Protein AF-0000000072587806 (afdb_homodimer)

Nearest PDB structures (foldseek):
  5a4n-assembly1_B  TM=9.811E-01  e=1.674E-09  Burkholderia pseudomallei K96243
  5a4o-assembly1_B  TM=9.126E-01  e=6.581E-10  Burkholderia pseudomallei K96243
  4bg7-assembly1_B  TM=7.871E-01  e=2.800E-04  Tequintavirus T5
  4bg7-assembly1_A  TM=6.463E-01  e=6.065E-03  Tequintavirus T5
  8chv-assembly1_B  TM=6.314E-01  e=1.114E-01  Homo sapiens

Radius of gyration: 15.24 Å; Cα contacts (8 Å, |Δi|>4): 300; chains: 2; bounding box: 46×36×34 Å

pLDDT: mean 91.39, std 15.92, range [28.97, 98.88]

Structure (mmCIF, N/CA/C/O backbone):
data_AF-0000000072587806-model_v1
#
loop_
_entity.id
_entity.type
_entity.pdbx_description
1 polymer 'Transcriptional coactivator p15 (PC4) C-terminal domain-containing protein'
#
loop_
_atom_site.group_PDB
_atom_site.id
_atom_site.type_symbol
_atom_site.label_atom_id
_atom_site.label_alt_id
_atom_site.label_comp_id
_atom_site.label_asym_id
_atom_site.label_entity_id
_atom_site.label_seq_id
_atom_site.pdbx_PDB_ins_code
_atom_site.Cartn_x
_atom_site.Cartn_y
_atom_site.Cartn_z
_atom_site.occupancy
_atom_site.B_iso_or_equiv
_atom_site.auth_seq_id
_atom_site.auth_comp_id
_atom_site.auth_asym_id
_atom_site.auth_atom_id
_atom_site.pdbx_PDB_model_num
ATOM 1 N N . MET A 1 1 ? 22.062 8.68 -13.406 1 29.27 1 MET A N 1
ATOM 2 C CA . MET A 1 1 ? 21.656 8.227 -12.078 1 29.27 1 MET A CA 1
ATOM 3 C C . MET A 1 1 ? 20.25 8.68 -11.75 1 29.27 1 MET A C 1
ATOM 5 O O . MET A 1 1 ? 19.922 9.867 -11.867 1 29.27 1 MET A O 1
ATOM 9 N N . SER A 1 2 ? 19.266 8.039 -12.227 1 37.22 2 SER A N 1
ATOM 10 C CA . SER A 1 2 ? 17.922 8.586 -12.422 1 37.22 2 SER A CA 1
ATOM 11 C C . SER A 1 2 ? 17.453 9.344 -11.188 1 37.22 2 SER A C 1
ATOM 13 O O . SER A 1 2 ? 17.781 8.969 -10.055 1 37.22 2 SER A O 1
ATOM 15 N N . ALA A 1 3 ? 17.219 10.516 -11.234 1 37.91 3 ALA A N 1
ATOM 16 C CA . ALA A 1 3 ? 16.75 11.484 -10.258 1 37.91 3 ALA A CA 1
ATOM 17 C C . ALA A 1 3 ? 15.766 10.852 -9.281 1 37.91 3 ALA A C 1
ATOM 19 O O . ALA A 1 3 ? 15.055 11.555 -8.562 1 37.91 3 ALA A O 1
ATOM 20 N N . TYR A 1 4 ? 15.281 9.789 -9.609 1 45.06 4 TYR A N 1
ATOM 21 C CA . TYR A 1 4 ? 14.289 9.227 -8.703 1 45.06 4 TYR A CA 1
ATOM 22 C C . TYR A 1 4 ? 14.719 9.383 -7.25 1 45.06 4 TYR A C 1
ATOM 24 O O . TYR A 1 4 ? 15.914 9.352 -6.945 1 45.06 4 TYR A O 1
ATOM 32 N N . ASP A 1 5 ? 13.742 9.719 -6.426 1 50.19 5 ASP A N 1
ATOM 33 C CA . ASP A 1 5 ? 13.523 10.32 -5.113 1 50.19 5 ASP A CA 1
ATOM 34 C C . ASP A 1 5 ? 14.375 9.625 -4.047 1 50.19 5 ASP A C 1
ATOM 36 O O . ASP A 1 5 ? 14.68 8.438 -4.16 1 50.19 5 ASP A O 1
ATOM 40 N N . SER A 1 6 ? 15.289 10.375 -3.469 1 61.47 6 SER A N 1
ATOM 41 C CA . SER A 1 6 ? 16.125 10.312 -2.277 1 61.47 6 SER A CA 1
ATOM 42 C C . SER A 1 6 ? 15.508 9.414 -1.209 1 61.47 6 SER A C 1
ATOM 44 O O . SER A 1 6 ? 15.891 9.484 -0.039 1 61.47 6 SER A O 1
ATOM 46 N N . GLY A 1 7 ? 14.633 8.555 -1.694 1 80.69 7 GLY A N 1
ATOM 47 C CA . GLY A 1 7 ? 14.102 7.75 -0.608 1 80.69 7 GLY A CA 1
ATOM 48 C C . GLY A 1 7 ? 15.023 6.602 -0.22 1 80.69 7 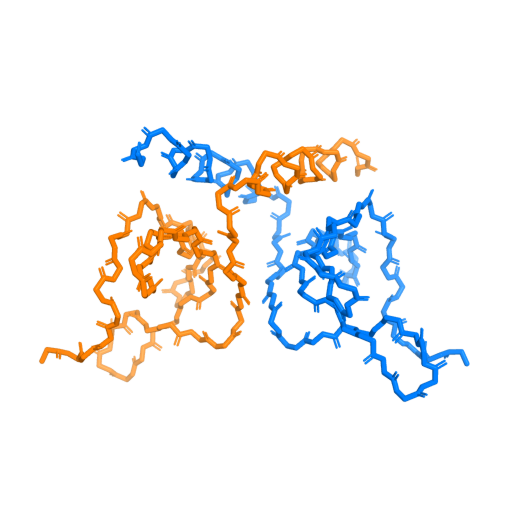GLY A C 1
ATOM 49 O O . GLY A 1 7 ? 15.961 6.277 -0.95 1 80.69 7 GLY A O 1
ATOM 50 N N . LYS A 1 8 ? 15.102 6.289 1.053 1 93.44 8 LYS A N 1
ATOM 51 C CA . LYS A 1 8 ? 15.82 5.133 1.586 1 93.44 8 LYS A CA 1
ATOM 52 C C . LYS A 1 8 ? 14.945 3.881 1.537 1 93.44 8 LYS A C 1
ATOM 54 O O . LYS A 1 8 ? 13.883 3.836 2.148 1 93.44 8 LYS A O 1
ATOM 59 N N . THR A 1 9 ? 15.453 2.854 0.744 1 96.88 9 THR A N 1
ATOM 60 C CA . THR A 1 9 ? 14.719 1.596 0.677 1 96.88 9 THR A CA 1
ATOM 61 C C . THR A 1 9 ? 14.805 0.851 2.006 1 96.88 9 THR A C 1
ATOM 63 O O . THR A 1 9 ? 15.891 0.673 2.557 1 96.88 9 THR A O 1
ATOM 66 N N . ILE A 1 10 ? 13.664 0.445 2.498 1 97.81 10 ILE A N 1
ATOM 67 C CA . ILE A 1 10 ? 13.562 -0.292 3.754 1 97.81 10 ILE A CA 1
ATOM 68 C C . ILE A 1 10 ? 13.414 -1.784 3.465 1 97.81 10 ILE A C 1
ATOM 70 O O . ILE A 1 10 ? 14.016 -2.617 4.152 1 97.81 10 ILE A O 1
ATOM 74 N N . ALA A 1 11 ? 12.625 -2.18 2.496 1 98.19 11 ALA A N 1
ATOM 75 C CA . ALA A 1 11 ? 12.359 -3.572 2.145 1 98.19 11 ALA A CA 1
ATOM 76 C C . ALA A 1 11 ? 11.875 -3.689 0.701 1 98.19 11 ALA A C 1
ATOM 78 O O . ALA A 1 11 ? 11.219 -2.783 0.182 1 98.19 11 ALA A O 1
ATOM 79 N N . ASP A 1 12 ? 12.227 -4.754 0.101 1 98.5 12 ASP A N 1
ATOM 80 C CA . ASP A 1 12 ? 11.656 -5.191 -1.172 1 98.5 12 ASP A CA 1
ATOM 81 C C . ASP A 1 12 ? 11.008 -6.566 -1.038 1 98.5 12 ASP A C 1
ATOM 83 O O . ASP A 1 12 ? 11.648 -7.527 -0.61 1 98.5 12 ASP A O 1
ATOM 87 N N . VAL A 1 13 ? 9.742 -6.621 -1.369 1 98.81 13 VAL A N 1
ATOM 88 C CA . VAL A 1 13 ? 9.008 -7.879 -1.375 1 98.81 13 VAL A CA 1
ATOM 89 C C . VAL A 1 13 ? 8.836 -8.375 -2.811 1 98.81 13 VAL A C 1
ATOM 91 O O . VAL A 1 13 ? 8.18 -7.715 -3.625 1 98.81 13 VAL A O 1
ATOM 94 N N . GLN A 1 14 ? 9.445 -9.547 -3.098 1 98.38 14 GLN A N 1
ATOM 95 C CA . GLN A 1 14 ? 9.445 -10.055 -4.465 1 98.38 14 GLN A CA 1
ATOM 96 C C . GLN A 1 14 ? 8.078 -10.602 -4.852 1 98.38 14 GLN A C 1
ATOM 98 O O . GLN A 1 14 ? 7.578 -11.539 -4.23 1 98.38 14 GLN A O 1
ATOM 103 N N . LYS A 1 15 ? 7.5 -9.969 -5.781 1 98.19 15 LYS A N 1
ATOM 104 C CA . LYS A 1 15 ? 6.215 -10.422 -6.305 1 98.19 15 LYS A CA 1
ATOM 105 C C . LYS A 1 15 ? 6.406 -11.383 -7.473 1 98.19 15 LYS A C 1
ATOM 107 O O . LYS A 1 15 ? 5.672 -12.367 -7.605 1 98.19 15 LYS A O 1
ATOM 112 N N . SER A 1 16 ? 7.266 -11.039 -8.414 1 97.75 16 SER A N 1
ATOM 113 C CA . SER A 1 16 ? 7.664 -11.836 -9.562 1 97.75 16 SER A CA 1
ATOM 114 C C . SER A 1 16 ? 9.102 -11.531 -9.977 1 97.75 16 SER A C 1
ATOM 116 O O . SER A 1 16 ? 9.828 -10.852 -9.25 1 97.75 16 SER A O 1
ATOM 118 N N . ALA A 1 17 ? 9.469 -12.117 -11.172 1 97.19 17 ALA A N 1
ATOM 119 C CA . ALA A 1 17 ? 10.812 -11.836 -11.688 1 97.19 17 ALA A CA 1
ATOM 120 C C . ALA A 1 17 ? 10.961 -10.367 -12.062 1 97.19 17 ALA A C 1
ATOM 122 O O . ALA A 1 17 ? 12.055 -9.812 -11.992 1 97.19 17 ALA A O 1
ATOM 123 N N . THR A 1 18 ? 9.875 -9.703 -12.383 1 97.94 18 THR A N 1
ATOM 124 C CA . THR A 1 18 ? 9.984 -8.375 -12.969 1 97.94 18 THR A CA 1
ATOM 125 C C . THR A 1 18 ? 9.305 -7.328 -12.086 1 97.94 18 THR A C 1
ATOM 127 O O . THR A 1 18 ? 9.273 -6.145 -12.422 1 97.94 18 THR A O 1
ATOM 130 N N . GLN A 1 19 ? 8.719 -7.844 -10.883 1 98.5 19 GLN A N 1
ATOM 131 C CA . GLN A 1 19 ? 7.98 -6.918 -10.031 1 98.5 19 GLN A CA 1
ATOM 132 C C . GLN A 1 19 ? 8.352 -7.113 -8.562 1 98.5 19 GLN A C 1
ATOM 134 O O . GLN A 1 19 ? 8.547 -8.242 -8.109 1 98.5 19 GLN A O 1
ATOM 139 N N . ARG A 1 20 ? 8.469 -6 -7.82 1 98.75 20 ARG A N 1
ATOM 140 C CA . ARG A 1 20 ? 8.617 -6.008 -6.371 1 98.75 20 ARG A CA 1
ATOM 141 C C . ARG A 1 20 ? 7.723 -4.953 -5.723 1 98.75 20 ARG A C 1
ATOM 143 O O . ARG A 1 20 ? 7.422 -3.928 -6.336 1 98.75 20 ARG A O 1
ATOM 150 N N . ILE A 1 21 ? 7.227 -5.316 -4.559 1 98.88 21 ILE A N 1
ATOM 151 C CA . ILE A 1 21 ? 6.672 -4.285 -3.689 1 98.88 21 ILE A CA 1
ATOM 152 C C . ILE A 1 21 ? 7.789 -3.66 -2.855 1 98.88 21 ILE A C 1
ATOM 154 O O . ILE A 1 21 ? 8.43 -4.344 -2.053 1 98.88 21 ILE A O 1
ATOM 158 N N . ARG A 1 22 ? 8.062 -2.322 -3.105 1 98.69 22 ARG A N 1
ATOM 159 C CA . ARG A 1 22 ? 9.125 -1.634 -2.387 1 98.69 22 ARG A CA 1
ATOM 160 C C . ARG A 1 22 ? 8.562 -0.743 -1.285 1 98.69 22 ARG A C 1
ATOM 162 O O . ARG A 1 22 ? 7.598 -0.005 -1.51 1 98.69 22 ARG A O 1
ATOM 169 N N . ILE A 1 23 ? 9.086 -0.911 -0.152 1 98.62 23 ILE A N 1
ATOM 170 C CA . ILE A 1 23 ? 8.797 -0.043 0.984 1 98.62 23 ILE A CA 1
ATOM 171 C C . ILE A 1 23 ? 9.992 0.86 1.262 1 98.62 23 ILE A C 1
ATOM 173 O O . ILE A 1 23 ? 11.117 0.379 1.414 1 98.62 23 ILE A O 1
ATOM 177 N N . SER A 1 24 ? 9.766 2.154 1.245 1 97.62 24 SER A N 1
ATOM 178 C CA . SER A 1 24 ? 10.859 3.105 1.393 1 97.62 24 SER A CA 1
ATOM 179 C C . SER A 1 24 ? 10.453 4.285 2.268 1 97.62 24 SER A C 1
ATOM 181 O O . SER A 1 24 ? 9.266 4.547 2.453 1 97.62 24 SER A O 1
ATOM 183 N N . HIS A 1 25 ? 11.453 4.914 2.875 1 97.06 25 HIS A N 1
ATOM 184 C CA . HIS A 1 25 ? 11.266 6.254 3.422 1 97.06 25 HIS A CA 1
ATOM 185 C C . HIS A 1 25 ? 11.438 7.32 2.346 1 97.06 25 HIS A C 1
ATOM 187 O O . HIS A 1 25 ? 12.359 7.242 1.531 1 97.06 25 HIS A O 1
ATOM 193 N N . ARG A 1 26 ? 10.539 8.172 2.285 1 94.25 26 ARG A N 1
ATOM 194 C CA . ARG A 1 26 ? 10.617 9.344 1.426 1 94.25 26 ARG A CA 1
ATOM 195 C C . ARG A 1 26 ? 10.477 10.633 2.238 1 94.25 26 ARG A C 1
ATOM 197 O O . ARG A 1 26 ? 9.789 10.648 3.264 1 94.25 26 ARG A O 1
AT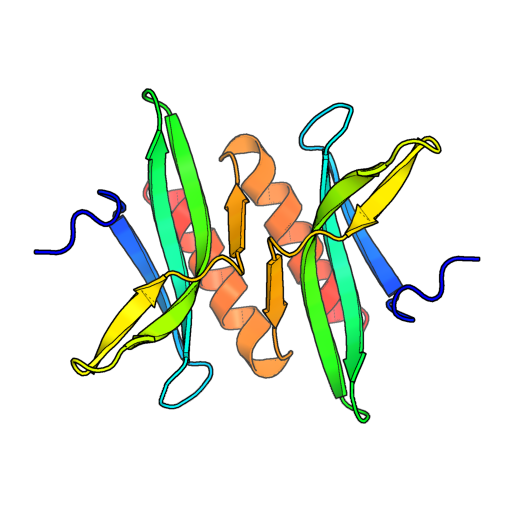OM 204 N N . TRP A 1 27 ? 11.211 11.57 1.756 1 92.25 27 TRP A N 1
ATOM 205 C CA . TRP A 1 27 ? 11.172 12.859 2.443 1 92.25 27 TRP A CA 1
ATOM 206 C C . TRP A 1 27 ? 10.594 13.938 1.536 1 92.25 27 TRP A C 1
ATOM 208 O O . TRP A 1 27 ? 10.938 14.016 0.354 1 92.25 27 TRP A O 1
ATOM 218 N N . TYR A 1 28 ? 9.695 14.57 2.078 1 92.5 28 TYR A N 1
ATOM 219 C CA . TYR A 1 28 ? 9.062 15.672 1.366 1 92.5 28 TYR A CA 1
ATOM 220 C C . TYR A 1 28 ? 8.828 16.859 2.295 1 92.5 28 TYR A C 1
ATOM 222 O O . TYR A 1 28 ? 8.086 16.75 3.277 1 92.5 28 TYR A O 1
ATOM 230 N N . ARG A 1 29 ? 9.5 17.938 1.868 1 92.5 29 ARG A N 1
ATOM 231 C CA . ARG A 1 29 ? 9.336 19.188 2.613 1 92.5 29 ARG A CA 1
ATOM 232 C C . ARG A 1 29 ? 9.594 18.969 4.102 1 92.5 29 ARG A C 1
ATOM 234 O O . ARG A 1 29 ? 8.789 19.375 4.941 1 92.5 29 ARG A O 1
ATOM 241 N N . GLY A 1 30 ? 10.578 18.266 4.445 1 88.44 30 GLY A N 1
ATOM 242 C CA . GLY A 1 30 ? 11.039 18.078 5.812 1 88.44 30 GLY A CA 1
ATOM 243 C C . GLY A 1 30 ? 10.281 17.016 6.566 1 88.44 30 GLY A C 1
ATOM 244 O O . GLY A 1 30 ? 10.547 16.766 7.746 1 88.44 30 GLY A O 1
ATOM 245 N N . ARG A 1 31 ? 9.359 16.453 5.91 1 92.38 31 ARG A N 1
ATOM 246 C CA . ARG A 1 31 ? 8.586 15.398 6.562 1 92.38 31 ARG A CA 1
ATOM 247 C C . ARG A 1 31 ? 8.898 14.031 5.957 1 92.38 31 ARG A C 1
ATOM 249 O O . ARG A 1 31 ? 9.047 13.914 4.742 1 92.38 31 ARG A O 1
ATOM 256 N N . ARG A 1 32 ? 8.969 13.117 6.887 1 94 32 ARG A N 1
ATOM 257 C CA . ARG A 1 32 ? 9.227 11.75 6.445 1 94 32 ARG A CA 1
ATOM 258 C C . ARG A 1 32 ? 7.922 11.016 6.16 1 94 32 ARG A C 1
ATOM 260 O O . ARG A 1 32 ? 6.973 11.086 6.945 1 94 32 ARG A O 1
ATOM 267 N N . TYR A 1 33 ? 7.914 10.352 5.055 1 96.38 33 TYR A N 1
ATOM 268 C CA . TYR A 1 33 ? 6.797 9.484 4.68 1 96.38 33 TYR A CA 1
ATOM 269 C C . TYR A 1 33 ? 7.258 8.047 4.488 1 96.38 33 TYR A C 1
ATOM 271 O O . TYR A 1 33 ? 8.445 7.797 4.273 1 96.38 33 TYR A O 1
ATOM 279 N N . VAL A 1 34 ? 6.328 7.16 4.707 1 97.81 34 VAL A N 1
ATOM 280 C CA . VAL A 1 34 ? 6.555 5.773 4.309 1 97.81 34 VAL A CA 1
ATOM 281 C C . VAL A 1 34 ? 5.832 5.488 2.996 1 97.81 34 VAL A C 1
ATOM 283 O O . VAL A 1 34 ? 4.617 5.68 2.895 1 97.81 34 VAL A O 1
ATOM 286 N N . ASP A 1 35 ? 6.613 5.121 2.037 1 98 35 ASP A N 1
ATOM 287 C CA . ASP A 1 35 ? 6.086 4.828 0.71 1 98 35 ASP A CA 1
ATOM 288 C C . ASP A 1 35 ? 6.051 3.322 0.455 1 98 35 ASP A C 1
ATOM 290 O O . ASP A 1 35 ? 7.016 2.615 0.749 1 98 35 ASP A O 1
ATOM 294 N N . VAL A 1 36 ? 4.91 2.736 0.035 1 98.75 36 VAL A N 1
ATOM 295 C CA . VAL A 1 36 ? 4.766 1.357 -0.418 1 98.75 36 VAL A CA 1
ATOM 296 C C . VAL A 1 36 ? 4.258 1.336 -1.858 1 98.75 36 VAL A C 1
ATOM 298 O O . VAL A 1 36 ? 3.17 1.839 -2.146 1 98.75 36 VAL A O 1
ATOM 301 N N . ARG A 1 37 ? 5.133 0.812 -2.793 1 98.75 37 ARG A N 1
ATOM 302 C CA . ARG A 1 37 ? 4.867 1 -4.215 1 98.75 37 ARG A CA 1
ATOM 303 C C . ARG A 1 37 ? 5.426 -0.16 -5.035 1 98.75 37 ARG A C 1
ATOM 305 O O . ARG A 1 37 ? 6.457 -0.733 -4.684 1 98.75 37 ARG A O 1
ATOM 312 N N . LEU A 1 38 ? 4.668 -0.473 -6.062 1 98.56 38 LEU A N 1
ATOM 313 C CA . LEU A 1 38 ? 5.16 -1.442 -7.035 1 98.56 38 LEU A CA 1
ATOM 314 C C . LEU A 1 38 ? 6.324 -0.865 -7.832 1 98.56 38 LEU A C 1
ATOM 316 O O . LEU A 1 38 ? 6.227 0.239 -8.375 1 98.56 38 LEU A O 1
ATOM 320 N N . VAL A 1 39 ? 7.43 -1.553 -7.895 1 98.25 39 VAL A N 1
ATOM 321 C CA . VAL A 1 39 ? 8.523 -1.253 -8.812 1 98.25 39 VAL A CA 1
ATOM 322 C C . VAL A 1 39 ? 8.641 -2.363 -9.859 1 98.25 39 VAL A C 1
ATOM 324 O O . VAL A 1 39 ? 8.367 -3.529 -9.562 1 98.25 39 VAL A O 1
ATOM 327 N N . VAL A 1 40 ? 9.008 -1.958 -11.062 1 98.31 40 VAL A N 1
ATOM 328 C CA . VAL A 1 40 ? 9.07 -2.912 -12.164 1 98.31 40 VAL A CA 1
ATOM 329 C C . VAL A 1 40 ? 10.398 -2.75 -12.914 1 98.31 40 VAL A C 1
ATOM 331 O O . VAL A 1 40 ? 10.984 -1.669 -12.914 1 98.31 40 VAL A O 1
ATOM 334 N N . VAL A 1 41 ? 10.758 -3.818 -13.531 1 97.56 41 VAL A N 1
ATOM 335 C CA . VAL A 1 41 ? 12.008 -3.791 -14.281 1 97.56 41 VAL A CA 1
ATOM 336 C C . VAL A 1 41 ? 11.828 -2.971 -15.562 1 97.56 41 VAL A C 1
ATOM 338 O O . VAL A 1 41 ? 10.852 -3.156 -16.281 1 97.56 41 VAL A O 1
ATOM 341 N N . ASP A 1 42 ? 12.797 -2.057 -15.789 1 96.75 42 ASP A N 1
ATOM 342 C CA . ASP A 1 42 ? 12.734 -1.279 -17.031 1 96.75 42 ASP A CA 1
ATOM 343 C C . ASP A 1 42 ? 13.617 -1.9 -18.109 1 96.75 42 ASP A C 1
ATOM 345 O O . ASP A 1 42 ? 14.047 -3.047 -17.984 1 96.75 42 ASP A O 1
ATOM 349 N N . ARG A 1 43 ? 13.781 -1.3 -19.266 1 96.81 43 ARG A N 1
ATOM 350 C CA . ARG A 1 43 ? 14.508 -1.817 -20.422 1 96.81 43 ARG A CA 1
ATOM 351 C C . ARG A 1 43 ? 15.977 -2.043 -20.078 1 96.81 43 ARG A C 1
ATOM 353 O O . ARG A 1 43 ? 16.641 -2.871 -20.703 1 96.81 43 ARG A O 1
ATOM 360 N N . ASP A 1 44 ? 16.5 -1.285 -19.141 1 96.94 44 ASP A N 1
ATOM 361 C CA . ASP A 1 44 ? 17.906 -1.377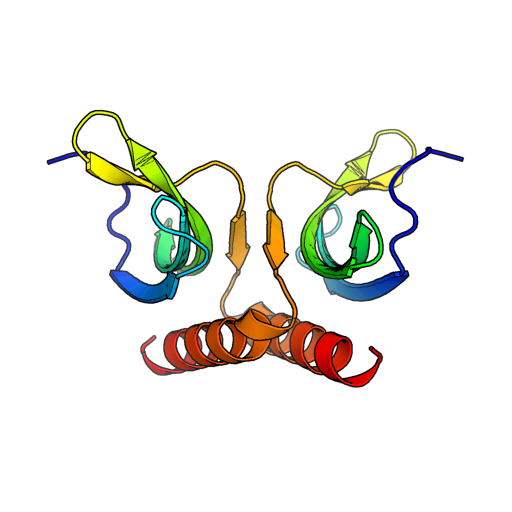 -18.75 1 96.94 44 ASP A CA 1
ATOM 362 C C . ASP A 1 44 ? 18.094 -2.434 -17.656 1 96.94 44 ASP A C 1
ATOM 364 O O . ASP A 1 44 ? 19.219 -2.664 -17.219 1 96.94 44 ASP A O 1
ATOM 368 N N . GLY A 1 45 ? 17 -3.033 -17.25 1 95.19 45 GLY A N 1
ATOM 369 C CA . GLY A 1 45 ? 17.094 -4.082 -16.25 1 95.19 45 GLY A CA 1
ATOM 370 C C . GLY A 1 45 ? 17.016 -3.555 -14.82 1 95.19 45 GLY A C 1
ATOM 371 O O . GLY A 1 45 ? 17.234 -4.301 -13.867 1 95.19 45 GLY A O 1
ATOM 372 N N . ASP A 1 46 ? 16.703 -2.242 -14.688 1 95.81 46 ASP A N 1
ATOM 373 C CA . ASP A 1 46 ? 16.609 -1.628 -13.367 1 95.81 46 ASP A CA 1
ATOM 374 C C . ASP A 1 46 ? 15.164 -1.589 -12.875 1 95.81 46 ASP A C 1
ATOM 376 O O . ASP A 1 46 ? 14.234 -1.402 -13.672 1 95.81 46 ASP A O 1
ATOM 380 N N . PHE A 1 47 ? 15.016 -1.87 -11.539 1 96.5 47 PHE A N 1
ATOM 381 C CA . PHE A 1 47 ? 13.688 -1.707 -10.969 1 96.5 47 PHE A CA 1
ATOM 382 C C . PHE A 1 47 ? 13.344 -0.231 -10.805 1 96.5 47 PHE A C 1
ATOM 384 O O . PHE A 1 47 ? 14.086 0.513 -10.156 1 96.5 47 PHE A O 1
ATOM 391 N N . VAL A 1 48 ? 12.242 0.158 -11.43 1 96.88 48 VAL A N 1
ATOM 392 C CA . VAL A 1 48 ? 11.828 1.557 -11.398 1 96.88 48 VAL A CA 1
ATOM 393 C C . VAL A 1 48 ? 10.422 1.665 -10.812 1 96.88 48 VAL A C 1
ATOM 395 O O . VAL A 1 48 ? 9.578 0.791 -11.039 1 96.88 48 VAL A O 1
ATOM 398 N N . PRO A 1 49 ? 10.219 2.748 -10.047 1 97 49 PRO A N 1
ATOM 399 C CA . PRO A 1 49 ? 8.906 2.893 -9.414 1 97 49 PRO A CA 1
ATOM 400 C C . PRO A 1 49 ? 7.789 3.15 -10.43 1 97 49 PRO A C 1
ATOM 402 O O . PRO A 1 49 ? 8.008 3.828 -11.438 1 97 49 PRO A O 1
ATOM 405 N N . THR A 1 50 ? 6.535 2.66 -10.133 1 97.5 50 THR A N 1
ATOM 406 C CA . THR A 1 50 ? 5.32 2.955 -10.883 1 97.5 50 THR A CA 1
ATOM 407 C C . THR A 1 50 ? 4.43 3.926 -10.109 1 97.5 50 THR A C 1
ATOM 409 O O . THR A 1 50 ? 4.789 4.371 -9.023 1 97.5 50 THR A O 1
ATOM 412 N N . ARG A 1 51 ? 3.316 4.188 -10.758 1 96.06 51 ARG A N 1
ATOM 413 C CA . ARG A 1 51 ? 2.314 4.988 -10.062 1 96.06 51 ARG A CA 1
ATOM 414 C C . ARG A 1 51 ? 1.509 4.133 -9.086 1 96.06 51 ARG A C 1
ATOM 416 O O . ARG A 1 51 ? 0.727 4.66 -8.297 1 96.06 51 ARG A O 1
ATOM 423 N N . GLN A 1 52 ? 1.681 2.863 -9.094 1 98.12 52 GLN A N 1
ATOM 424 C CA . GLN A 1 52 ? 0.925 1.943 -8.25 1 98.12 52 GLN A CA 1
ATOM 425 C C . GLN A 1 52 ? 1.517 1.875 -6.848 1 98.12 52 GLN A C 1
ATOM 427 O O . GLN A 1 52 ? 2.365 1.026 -6.566 1 98.12 52 GLN A O 1
ATOM 432 N N . GLY A 1 53 ? 1.072 2.695 -6.035 1 98.56 53 GLY A N 1
ATOM 433 C CA . GLY A 1 53 ? 1.521 2.795 -4.656 1 98.56 53 GLY A CA 1
ATOM 434 C C . GLY A 1 53 ? 0.882 3.947 -3.904 1 98.56 53 GLY A C 1
ATOM 435 O O . GLY A 1 53 ? 0.043 4.664 -4.453 1 98.56 53 GLY A O 1
ATOM 436 N N . ILE A 1 54 ? 1.252 4.043 -2.602 1 98.38 54 ILE A N 1
ATOM 437 C CA . ILE A 1 54 ? 0.747 5.137 -1.775 1 98.38 54 ILE A CA 1
ATOM 438 C C . ILE A 1 54 ? 1.824 5.578 -0.787 1 98.38 54 ILE A C 1
ATOM 440 O O . ILE A 1 54 ? 2.648 4.766 -0.356 1 98.38 54 ILE A O 1
ATOM 444 N N . SER A 1 55 ? 1.815 6.84 -0.577 1 97.56 55 SER A N 1
ATOM 445 C CA . SER A 1 55 ? 2.635 7.414 0.484 1 97.56 55 SER A CA 1
ATOM 446 C C . SER A 1 55 ? 1.833 7.59 1.77 1 97.56 55 SER A C 1
ATOM 448 O O . SER A 1 55 ? 0.704 8.078 1.74 1 97.56 55 SER A O 1
ATOM 450 N N . ILE A 1 56 ? 2.459 7.242 2.852 1 98.31 56 ILE A N 1
ATOM 451 C CA . ILE A 1 56 ? 1.76 7.211 4.133 1 98.31 56 ILE A CA 1
ATOM 452 C C . ILE A 1 56 ? 2.475 8.117 5.133 1 98.31 56 ILE A C 1
ATOM 454 O O . ILE A 1 56 ? 3.676 7.965 5.367 1 98.31 56 ILE A O 1
ATOM 458 N N . ARG A 1 57 ? 1.749 9.039 5.691 1 96.88 57 ARG A N 1
ATOM 459 C CA . ARG A 1 57 ? 2.299 9.789 6.82 1 96.88 57 ARG A CA 1
ATOM 460 C C . ARG A 1 57 ? 2.562 8.867 8.008 1 96.88 57 ARG A C 1
ATOM 462 O O . ARG A 1 57 ? 1.771 7.965 8.289 1 96.88 57 ARG A O 1
ATOM 469 N N . PRO A 1 58 ? 3.631 9.164 8.758 1 95.56 58 PRO A N 1
ATOM 470 C CA . PRO A 1 58 ? 4 8.281 9.867 1 95.56 58 PRO A CA 1
ATOM 471 C C . PRO A 1 58 ? 2.865 8.094 10.875 1 95.56 58 PRO A C 1
ATOM 473 O O . PRO A 1 58 ? 2.699 7.004 11.43 1 95.56 58 PRO A O 1
ATOM 476 N N . GLU A 1 59 ? 2.104 9.133 11.086 1 96.56 59 GLU A N 1
ATOM 477 C CA . GLU A 1 59 ? 1.062 9.07 12.109 1 96.56 59 GLU A CA 1
ATOM 478 C C . GLU A 1 59 ? -0.06 8.125 11.695 1 96.56 59 GLU A C 1
ATOM 480 O O . GLU A 1 59 ? -0.871 7.711 12.523 1 96.56 59 GLU A O 1
ATOM 485 N N . LEU A 1 60 ? -0.131 7.766 10.398 1 98.38 60 LEU A N 1
ATOM 486 C CA . LEU A 1 60 ? -1.197 6.902 9.898 1 98.38 60 LEU A CA 1
ATOM 487 C C . LEU A 1 60 ? -0.709 5.469 9.75 1 98.38 60 LEU A C 1
ATOM 489 O O . LEU A 1 60 ? -1.51 4.555 9.539 1 98.38 60 LEU A O 1
ATOM 493 N N . LEU A 1 61 ? 0.574 5.211 9.867 1 98.25 61 LEU A N 1
ATOM 494 C CA . LEU A 1 61 ? 1.174 3.926 9.523 1 98.25 61 LEU A CA 1
ATOM 495 C C . LEU A 1 61 ? 0.614 2.811 10.398 1 98.25 61 LEU A C 1
ATOM 497 O O . LEU A 1 61 ? 0.331 1.714 9.914 1 98.25 61 LEU A O 1
ATOM 501 N N . ALA A 1 62 ? 0.462 3.137 11.672 1 98.12 62 ALA A N 1
ATOM 502 C CA . ALA A 1 62 ? -0.048 2.125 12.594 1 98.12 62 ALA A CA 1
ATOM 503 C C . ALA A 1 62 ? -1.444 1.664 12.188 1 98.12 62 ALA A C 1
ATOM 505 O O . ALA A 1 62 ? -1.753 0.471 12.242 1 98.12 62 ALA A O 1
ATOM 506 N N . GLN A 1 63 ? -2.295 2.596 11.797 1 98.75 63 GLN A N 1
ATOM 507 C CA . GLN A 1 63 ? -3.654 2.26 11.383 1 98.75 63 GLN A CA 1
ATOM 508 C C . GLN A 1 63 ? -3.652 1.438 10.094 1 98.75 63 GLN A C 1
ATOM 510 O O . GLN A 1 63 ? -4.465 0.525 9.938 1 98.75 63 GLN A O 1
ATOM 515 N N . VAL A 1 64 ? -2.787 1.76 9.195 1 98.81 64 VAL A N 1
ATOM 516 C CA . VAL A 1 64 ? -2.674 0.998 7.961 1 98.81 64 VAL A CA 1
ATOM 517 C C . VAL A 1 64 ? -2.25 -0.436 8.273 1 98.81 64 VAL A C 1
ATOM 519 O O . VAL A 1 64 ? -2.855 -1.391 7.777 1 98.81 64 VAL A O 1
ATOM 522 N N . ILE A 1 65 ? -1.234 -0.582 9.102 1 98.62 65 ILE A N 1
ATOM 523 C CA . ILE A 1 65 ? -0.735 -1.902 9.469 1 98.62 65 ILE A CA 1
ATOM 524 C C . ILE A 1 65 ? -1.849 -2.709 10.133 1 98.62 65 ILE A C 1
ATOM 526 O O . ILE A 1 65 ? -2.039 -3.889 9.828 1 98.62 65 ILE A O 1
ATOM 530 N N . GLN A 1 66 ? -2.57 -2.055 11.039 1 98.5 66 GLN A N 1
ATOM 531 C CA . GLN A 1 66 ? -3.691 -2.73 11.68 1 98.5 66 GLN A CA 1
ATOM 532 C C . GLN A 1 66 ? -4.719 -3.193 10.656 1 98.5 66 GLN A C 1
ATOM 534 O O . GLN A 1 66 ? -5.266 -4.293 10.766 1 98.5 66 GLN A O 1
ATOM 539 N N . GLY A 1 67 ? -5.078 -2.305 9.695 1 98.44 67 GLY A N 1
ATOM 540 C CA . GLY A 1 67 ? -6 -2.68 8.633 1 98.44 67 GLY A CA 1
ATOM 541 C C . GLY A 1 67 ? -5.527 -3.875 7.828 1 98.44 67 GLY A C 1
ATOM 542 O O . GLY A 1 67 ? -6.316 -4.758 7.496 1 98.44 67 GLY A O 1
ATOM 543 N N . LEU A 1 68 ? -4.254 -3.951 7.527 1 98.56 68 LEU A N 1
ATOM 544 C CA . LEU A 1 68 ? -3.689 -5.066 6.777 1 98.56 68 LEU A CA 1
ATOM 545 C C . LEU A 1 68 ? -3.734 -6.352 7.598 1 98.56 68 LEU A C 1
ATOM 547 O O . LEU A 1 68 ? -3.998 -7.43 7.059 1 98.56 68 LEU A O 1
ATOM 551 N N . LEU A 1 69 ? -3.471 -6.227 8.875 1 98 69 LEU A N 1
ATOM 552 C CA . LEU A 1 69 ? -3.547 -7.383 9.766 1 98 69 LEU A CA 1
ATOM 553 C C . LEU A 1 69 ? -4.969 -7.926 9.828 1 98 69 LEU A C 1
ATOM 555 O O . LEU A 1 69 ? -5.176 -9.141 9.781 1 98 69 LEU A O 1
ATOM 559 N N . LEU A 1 70 ? -5.918 -7.02 9.914 1 97.44 70 LEU A N 1
ATOM 560 C CA . LEU A 1 70 ? -7.32 -7.426 9.922 1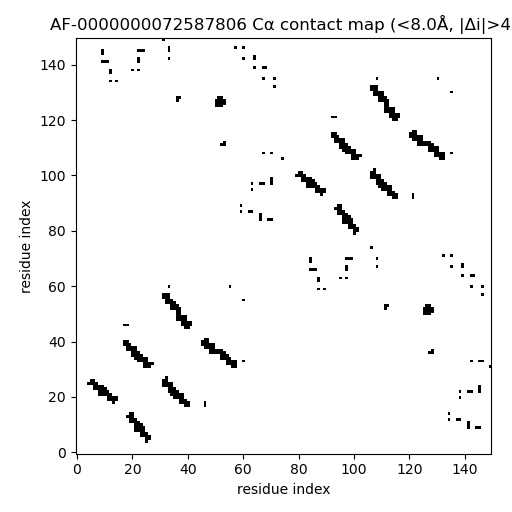 97.44 70 LEU A CA 1
ATOM 561 C C . LEU A 1 70 ? -7.676 -8.156 8.625 1 97.44 70 LEU A C 1
ATOM 563 O O . LEU A 1 70 ? -8.414 -9.141 8.648 1 97.44 70 LEU A O 1
ATOM 567 N N . ALA A 1 71 ? -7.18 -7.664 7.547 1 96.94 71 ALA A N 1
ATOM 568 C CA . ALA A 1 71 ? -7.461 -8.266 6.246 1 96.94 71 ALA A CA 1
ATOM 569 C C . ALA A 1 71 ? -6.891 -9.672 6.152 1 96.94 71 ALA A C 1
ATOM 571 O O . ALA A 1 71 ? -7.391 -10.508 5.391 1 96.94 71 ALA A O 1
ATOM 572 N N . SER A 1 72 ? -5.797 -9.953 6.844 1 93.94 72 SER 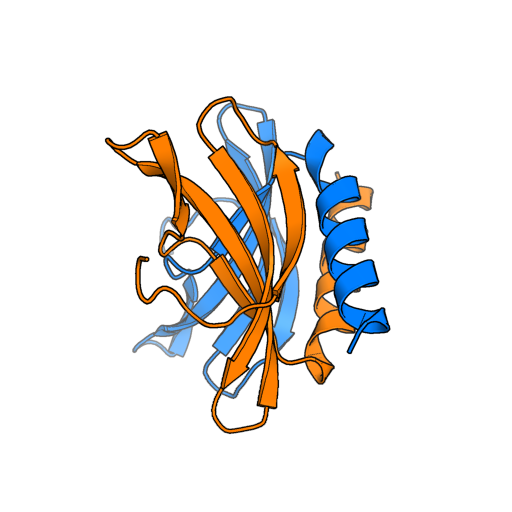A N 1
ATOM 573 C CA . SER A 1 72 ? -5.164 -11.266 6.824 1 93.94 72 SER A CA 1
ATOM 574 C C . SER A 1 72 ? -6.016 -12.297 7.551 1 93.94 72 SER A C 1
ATOM 576 O O . SER A 1 72 ? -5.898 -13.5 7.297 1 93.94 72 SER A O 1
ATOM 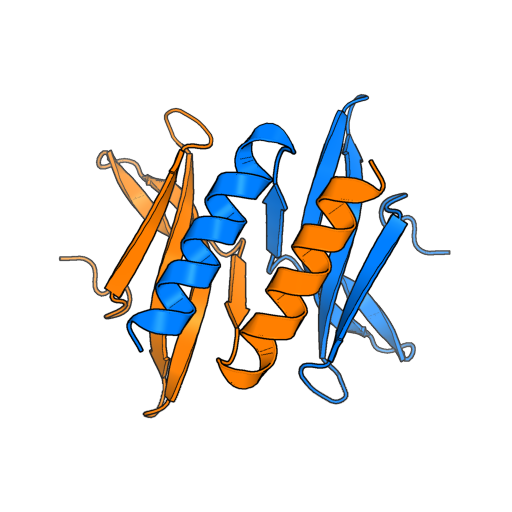578 N N . ARG A 1 73 ? -6.84 -11.922 8.602 1 84.69 73 ARG A N 1
ATOM 579 C CA . ARG A 1 73 ? -7.613 -12.805 9.461 1 84.69 73 ARG A CA 1
ATOM 580 C C . ARG A 1 73 ? -8.938 -13.195 8.797 1 84.69 73 ARG A C 1
ATOM 582 O O . ARG A 1 73 ? -9.438 -14.297 9.008 1 84.69 73 ARG A O 1
ATOM 589 N N . GLU A 1 74 ? -9.609 -12.172 8.211 1 67.25 74 GLU A N 1
ATOM 590 C CA . GLU A 1 74 ? -10.953 -12.398 7.684 1 67.25 74 GLU A CA 1
ATOM 591 C C . GLU A 1 74 ? -10.922 -13.234 6.41 1 67.25 74 GLU A C 1
ATOM 593 O O . GLU A 1 74 ? -11.961 -13.633 5.895 1 67.25 74 GLU A O 1
ATOM 598 N N . GLY A 1 75 ? -9.812 -13.492 5.863 1 52.94 75 GLY A N 1
ATOM 599 C CA . GLY A 1 75 ? -9.891 -14.367 4.703 1 52.94 75 GLY A CA 1
ATOM 600 C C . GLY A 1 75 ? -9.922 -15.836 5.066 1 52.94 75 GLY A C 1
ATOM 601 O O . GLY A 1 75 ? -9.602 -16.203 6.195 1 52.94 75 GLY A O 1
ATOM 602 N N . MET B 1 1 ? -25.281 2.184 -9.352 1 28.97 1 MET B N 1
ATOM 603 C CA . MET B 1 1 ? -24.484 1.521 -8.32 1 28.97 1 MET B CA 1
ATOM 604 C C . MET B 1 1 ? -23.094 1.168 -8.844 1 28.97 1 MET B C 1
ATOM 606 O O . MET B 1 1 ? -22.969 0.523 -9.891 1 28.97 1 MET B O 1
ATOM 610 N N . SER B 1 2 ? -22.203 2.045 -8.875 1 36.97 2 SER B N 1
ATOM 611 C CA . SER B 1 2 ? -21.047 2.006 -9.766 1 36.97 2 SER B CA 1
ATOM 612 C C . SER B 1 2 ? -20.359 0.646 -9.719 1 36.97 2 SER B C 1
ATOM 614 O O . SER B 1 2 ? -20.344 -0.01 -8.68 1 36.97 2 SER B O 1
ATOM 616 N N . ALA B 1 3 ? -20.281 -0.037 -10.734 1 37.69 3 ALA B N 1
ATOM 617 C CA . ALA B 1 3 ? -19.719 -1.362 -10.977 1 37.69 3 ALA B CA 1
ATOM 618 C C . ALA B 1 3 ? -18.438 -1.572 -10.164 1 37.69 3 ALA B C 1
ATOM 620 O O . ALA B 1 3 ? -17.656 -2.467 -10.461 1 37.69 3 ALA B O 1
ATOM 621 N N . TYR B 1 4 ? -17.906 -0.606 -9.648 1 45.56 4 TYR B N 1
ATOM 622 C CA . TYR B 1 4 ? -16.656 -0.812 -8.93 1 45.56 4 TYR B CA 1
ATOM 623 C C . TYR B 1 4 ? -16.703 -2.086 -8.094 1 45.56 4 TYR B C 1
ATOM 625 O O . TYR B 1 4 ? -17.766 -2.465 -7.598 1 45.56 4 TYR B O 1
ATOM 633 N N . ASP B 1 5 ? -15.586 -2.826 -8.148 1 49.88 5 ASP B N 1
ATOM 634 C CA . ASP B 1 5 ? -15.102 -4.176 -7.875 1 49.88 5 ASP B CA 1
ATOM 635 C C . ASP B 1 5 ? -15.562 -4.652 -6.496 1 49.88 5 ASP B C 1
ATOM 637 O O . ASP B 1 5 ? -15.75 -3.844 -5.586 1 49.88 5 ASP B O 1
ATOM 641 N N . SER B 1 6 ? -16.375 -5.66 -6.5 1 61.44 6 SER B N 1
ATOM 642 C CA . SER B 1 6 ? -16.906 -6.602 -5.52 1 61.44 6 SER B CA 1
ATOM 643 C C . SER B 1 6 ? -15.945 -6.77 -4.344 1 61.44 6 SER B C 1
ATOM 645 O O . SER B 1 6 ? -16.047 -7.738 -3.588 1 61.44 6 SER B O 1
ATOM 647 N N . GLY B 1 7 ? -15.125 -5.75 -4.203 1 80.62 7 GLY B N 1
ATOM 648 C CA . GLY B 1 7 ? -14.273 -6 -3.053 1 80.62 7 GLY B CA 1
ATOM 649 C C . GLY B 1 7 ? -14.938 -5.66 -1.73 1 80.62 7 GLY B C 1
ATOM 650 O O . GLY B 1 7 ? -15.984 -5.016 -1.705 1 80.62 7 GLY B O 1
ATOM 651 N N . LYS B 1 8 ? -14.68 -6.426 -0.693 1 93.38 8 LYS B N 1
ATOM 652 C CA . LYS B 1 8 ? -15.117 -6.172 0.676 1 93.38 8 LYS B CA 1
ATOM 653 C C . LYS B 1 8 ? -14.148 -5.234 1.394 1 93.38 8 LYS B C 1
ATOM 655 O O . LYS B 1 8 ? -12.969 -5.551 1.55 1 93.38 8 LYS B O 1
ATOM 660 N N . THR B 1 9 ? -14.711 -4.035 1.802 1 96.81 9 THR B N 1
ATOM 661 C CA . THR B 1 9 ? -13.883 -3.098 2.549 1 96.81 9 THR B CA 1
ATOM 662 C C . THR B 1 9 ? -13.57 -3.641 3.941 1 96.81 9 THR B C 1
ATOM 664 O O . THR B 1 9 ? -14.477 -4.059 4.664 1 96.81 9 THR B O 1
ATOM 667 N N . ILE B 1 10 ? -12.312 -3.639 4.289 1 97.75 10 ILE B N 1
ATOM 668 C CA . ILE B 1 10 ? -11.844 -4.109 5.586 1 97.75 10 ILE B CA 1
ATOM 669 C C . ILE B 1 10 ? -11.602 -2.92 6.516 1 97.75 10 ILE B C 1
ATOM 671 O O . ILE B 1 10 ? -11.938 -2.977 7.703 1 97.75 10 ILE B O 1
ATOM 675 N N . ALA B 1 11 ? -11.016 -1.829 6.043 1 98.19 11 ALA B N 1
ATOM 676 C CA . ALA B 1 11 ? -10.688 -0.643 6.828 1 98.19 11 ALA B CA 1
ATOM 677 C C . ALA B 1 11 ? -10.539 0.583 5.93 1 98.19 11 ALA B C 1
ATOM 679 O O . ALA B 1 11 ? -10.125 0.469 4.773 1 98.19 11 ALA B O 1
ATOM 680 N N . ASP B 1 12 ? -10.898 1.687 6.453 1 98.44 12 ASP B N 1
ATOM 681 C CA . ASP B 1 12 ? -10.602 2.996 5.883 1 98.44 12 ASP B CA 1
ATOM 682 C C . ASP B 1 12 ? -9.781 3.846 6.855 1 98.44 12 ASP B C 1
ATOM 684 O O . ASP B 1 12 ? -10.203 4.066 7.996 1 98.44 12 ASP B O 1
ATOM 688 N N . VAL B 1 13 ? -8.641 4.266 6.422 1 98.81 13 VAL B N 1
ATOM 689 C CA . VAL B 1 13 ? -7.789 5.16 7.203 1 98.81 13 VAL B CA 1
ATOM 690 C C . VAL B 1 13 ? -7.902 6.582 6.664 1 98.81 13 VAL B C 1
ATOM 692 O O . VAL B 1 13 ? -7.527 6.852 5.52 1 98.81 13 VAL B O 1
ATOM 695 N N . GLN B 1 14 ? -8.422 7.488 7.52 1 98.38 14 GLN B N 1
ATOM 696 C CA . GLN B 1 14 ? -8.695 8.852 7.074 1 98.38 14 GLN B CA 1
ATOM 697 C C . GLN B 1 14 ? -7.398 9.648 6.941 1 98.38 14 GLN B C 1
ATOM 699 O O . GLN B 1 14 ? -6.672 9.836 7.922 1 98.38 14 GLN B O 1
ATOM 704 N N . LYS B 1 15 ? -7.121 10.008 5.75 1 98.19 15 LYS B N 1
ATOM 705 C CA . LYS B 1 15 ? -5.949 10.836 5.488 1 98.19 15 LYS B CA 1
ATOM 706 C C . LYS B 1 15 ? -6.305 12.32 5.555 1 98.19 15 LYS B C 1
ATOM 708 O O . LYS B 1 15 ? -5.52 13.133 6.059 1 98.19 15 LYS B O 1
ATOM 713 N N . SER B 1 16 ? -7.406 12.711 4.922 1 97.75 16 SER B N 1
ATOM 714 C CA . SER B 1 16 ? -7.977 14.055 4.918 1 97.75 16 SER B CA 1
ATOM 715 C C . SER B 1 16 ? -9.492 14.016 4.766 1 97.75 16 SER B C 1
ATOM 717 O O . SER B 1 16 ? -10.102 12.945 4.844 1 97.75 16 SER B O 1
ATOM 719 N N . ALA B 1 17 ? -10.062 15.266 4.578 1 97.12 17 ALA B N 1
ATOM 720 C CA . ALA B 1 17 ? -11.508 15.328 4.363 1 97.1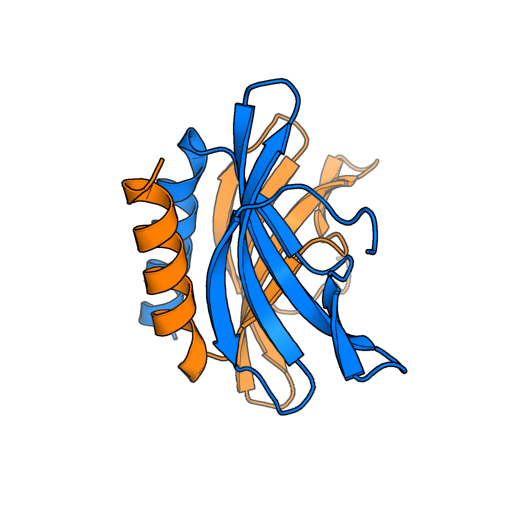2 17 ALA B CA 1
ATOM 721 C C . ALA B 1 17 ? -11.898 14.656 3.051 1 97.12 17 ALA B C 1
ATOM 723 O O . ALA B 1 17 ? -13 14.125 2.922 1 97.12 17 ALA B O 1
ATOM 724 N N . THR B 1 18 ? -10.984 14.586 2.096 1 97.94 18 THR B N 1
ATOM 725 C CA . THR B 1 18 ? -11.367 14.172 0.751 1 97.94 18 THR B CA 1
ATOM 726 C C . THR B 1 18 ? -10.625 12.906 0.343 1 97.94 18 THR B C 1
ATOM 728 O O . THR B 1 18 ? -10.812 12.406 -0.768 1 97.94 18 THR B O 1
ATOM 731 N N . GLN B 1 19 ? -9.719 12.391 1.321 1 98.5 19 GLN B N 1
ATOM 732 C CA . GLN B 1 19 ? -8.906 11.227 0.963 1 98.5 19 GLN B CA 1
ATOM 733 C C . GLN B 1 19 ? -8.898 10.195 2.086 1 98.5 19 GLN B C 1
ATOM 735 O O . GLN B 1 19 ? -8.867 10.555 3.266 1 98.5 19 GLN B O 1
ATOM 740 N N . ARG B 1 20 ? -8.961 8.906 1.717 1 98.75 20 ARG B N 1
ATOM 741 C CA . ARG B 1 20 ? -8.766 7.789 2.637 1 98.75 20 ARG B CA 1
ATOM 742 C C . ARG B 1 20 ? -7.863 6.727 2.023 1 98.75 20 ARG B C 1
ATOM 744 O O . ARG B 1 20 ? -7.816 6.574 0.802 1 98.75 20 ARG B O 1
ATOM 751 N N . ILE B 1 21 ? -7.086 6.125 2.896 1 98.88 21 ILE B N 1
ATOM 752 C CA . ILE B 1 21 ? -6.461 4.863 2.514 1 98.88 21 ILE B CA 1
ATOM 753 C C . ILE B 1 21 ? -7.414 3.705 2.803 1 98.88 21 ILE B C 1
ATOM 755 O O . ILE B 1 21 ? -7.77 3.457 3.957 1 98.88 21 ILE B O 1
ATOM 759 N N . ARG B 1 22 ? -7.875 3.016 1.693 1 98.62 22 ARG B N 1
ATOM 760 C CA . ARG B 1 22 ? -8.812 1.913 1.852 1 98.62 22 ARG B CA 1
ATOM 761 C C . ARG B 1 22 ? -8.109 0.567 1.718 1 98.62 22 ARG B C 1
ATOM 763 O O . ARG B 1 22 ? -7.312 0.367 0.801 1 98.62 22 ARG B O 1
ATOM 770 N N . ILE B 1 23 ? -8.336 -0.249 2.66 1 98.62 23 ILE B N 1
ATOM 771 C CA . ILE B 1 23 ? -7.891 -1.638 2.625 1 98.62 23 ILE B CA 1
ATOM 772 C C . ILE B 1 23 ? -9.086 -2.559 2.383 1 98.62 23 ILE B C 1
ATOM 774 O O . ILE B 1 23 ? -10.086 -2.486 3.098 1 98.62 23 ILE B O 1
ATOM 778 N N . SER B 1 24 ? -9.008 -3.346 1.339 1 97.56 24 SER B N 1
ATOM 779 C CA . SER B 1 24 ? -10.141 -4.188 0.956 1 97.56 24 SER B CA 1
ATOM 780 C C . SER B 1 24 ? -9.672 -5.566 0.499 1 97.56 24 SER B C 1
ATOM 782 O O . SER B 1 24 ? -8.5 -5.742 0.141 1 97.56 24 SER B O 1
ATOM 784 N N . HIS B 1 25 ? -10.562 -6.543 0.611 1 97 25 HI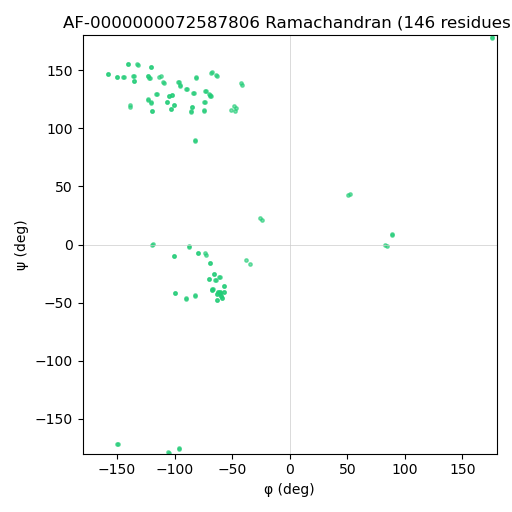S B N 1
ATOM 785 C CA . HIS B 1 25 ? -10.406 -7.793 -0.118 1 97 25 HIS B CA 1
ATOM 786 C C . HIS B 1 25 ? -10.945 -7.676 -1.541 1 97 25 HIS B C 1
ATOM 788 O O . HIS B 1 25 ? -12.016 -7.109 -1.76 1 97 25 HIS B O 1
ATOM 794 N N . ARG B 1 26 ? -10.172 -8.078 -2.432 1 94.31 26 ARG B N 1
ATOM 795 C CA . ARG B 1 26 ? -10.578 -8.188 -3.83 1 94.31 26 ARG B CA 1
ATOM 796 C C . ARG B 1 26 ? -10.383 -9.609 -4.348 1 94.31 26 ARG B C 1
ATOM 798 O O . ARG B 1 26 ? -9.484 -10.32 -3.9 1 94.31 26 ARG B O 1
ATOM 805 N N . TRP B 1 27 ? -11.312 -9.922 -5.184 1 92.38 27 TRP B N 1
ATOM 806 C CA . TRP B 1 27 ? -11.25 -11.258 -5.754 1 92.38 27 TRP B CA 1
ATOM 807 C C . TRP B 1 27 ? -11.016 -11.203 -7.262 1 92.38 27 TRP B C 1
ATOM 809 O O . TRP B 1 27 ? -11.617 -10.383 -7.957 1 92.38 27 TRP B O 1
ATOM 819 N N . TYR B 1 28 ? -10.094 -11.93 -7.621 1 92.5 28 TYR B N 1
ATOM 820 C CA . TYR B 1 28 ? -9.766 -12.031 -9.039 1 92.5 28 TYR B CA 1
ATOM 821 C C . TYR B 1 28 ? -9.461 -13.477 -9.422 1 92.5 28 TYR B C 1
ATOM 823 O O . TYR B 1 28 ? -8.516 -14.078 -8.906 1 92.5 28 TYR B O 1
ATOM 831 N N . ARG B 1 29 ? -10.305 -13.914 -10.359 1 92.44 29 ARG B N 1
ATOM 832 C CA . ARG B 1 29 ? -10.125 -15.258 -10.891 1 92.44 29 ARG B CA 1
ATOM 833 C C . ARG B 1 29 ? -10.016 -16.281 -9.758 1 92.44 29 ARG B C 1
ATOM 835 O O . ARG B 1 29 ? -9.094 -17.094 -9.742 1 92.44 29 ARG B O 1
ATOM 842 N N . GLY B 1 30 ? -10.805 -16.172 -8.781 1 88.62 30 GLY B N 1
ATOM 843 C CA . GLY B 1 30 ? -10.93 -17.141 -7.707 1 88.62 30 GLY B CA 1
ATOM 844 C C . GLY B 1 30 ? -9.906 -16.953 -6.602 1 88.62 30 GLY B C 1
ATOM 845 O O . GLY B 1 30 ? -9.883 -17.719 -5.633 1 88.62 30 GLY B O 1
ATOM 846 N N . ARG B 1 31 ? -9.102 -16.016 -6.789 1 92.38 31 ARG B N 1
ATOM 847 C CA . ARG B 1 31 ? -8.094 -15.75 -5.77 1 92.38 31 ARG B CA 1
ATOM 848 C C . ARG B 1 31 ? -8.375 -14.453 -5.031 1 92.38 31 ARG B C 1
ATOM 850 O O . ARG B 1 31 ? -8.789 -13.461 -5.641 1 92.38 31 ARG B O 1
ATOM 857 N N . ARG B 1 32 ? -8.148 -14.578 -3.756 1 94.06 32 ARG B N 1
ATOM 858 C CA . ARG B 1 32 ? -8.344 -13.391 -2.928 1 94.06 32 ARG B CA 1
ATOM 859 C C . ARG B 1 32 ? -7.066 -12.562 -2.842 1 94.06 32 ARG B C 1
ATOM 861 O O . ARG B 1 32 ? -5.977 -13.109 -2.645 1 94.06 32 ARG B O 1
ATOM 868 N N . TYR B 1 33 ? -7.223 -11.289 -3.012 1 96.44 33 TYR B N 1
ATOM 869 C CA . TYR B 1 33 ? -6.137 -10.336 -2.842 1 96.44 33 TYR B CA 1
ATOM 870 C C . TYR B 1 33 ? -6.473 -9.312 -1.761 1 96.44 33 TYR B C 1
ATOM 872 O O . TYR B 1 33 ? -7.641 -9.117 -1.424 1 96.44 33 TYR B O 1
ATOM 880 N N . VAL B 1 34 ? -5.438 -8.812 -1.166 1 97.81 34 VAL B N 1
ATOM 881 C CA . VAL B 1 34 ? -5.598 -7.645 -0.301 1 97.81 34 VAL B CA 1
ATOM 882 C C . VAL B 1 34 ? -5.168 -6.383 -1.048 1 97.81 34 VAL B C 1
ATOM 884 O O . VAL B 1 34 ? -4.039 -6.297 -1.531 1 97.81 34 VAL B O 1
ATOM 887 N N . ASP B 1 35 ? -6.102 -5.504 -1.175 1 98.06 35 ASP B N 1
ATOM 888 C CA . ASP B 1 35 ? -5.859 -4.25 -1.878 1 98.06 35 ASP B CA 1
ATOM 889 C C . ASP B 1 35 ? -5.723 -3.086 -0.896 1 98.06 35 ASP B C 1
ATOM 891 O O . ASP B 1 35 ? -6.516 -2.963 0.04 1 98.06 35 ASP B O 1
ATOM 895 N N . VAL B 1 36 ? -4.652 -2.275 -0.96 1 98.75 36 VAL B N 1
ATOM 896 C CA . VAL B 1 36 ? -4.473 -1.032 -0.22 1 98.75 36 VAL B CA 1
ATOM 897 C C . VAL B 1 36 ? -4.309 0.131 -1.196 1 98.75 36 VAL B C 1
ATOM 899 O O . VAL B 1 36 ? -3.379 0.143 -2.008 1 98.75 36 VAL B O 1
ATOM 902 N N . ARG B 1 37 ? -5.316 1.09 -1.176 1 98.75 37 ARG B N 1
ATOM 903 C CA . ARG B 1 37 ? -5.402 2.08 -2.244 1 98.75 37 ARG B CA 1
ATOM 904 C C . ARG B 1 37 ? -6.004 3.385 -1.734 1 98.75 37 ARG B C 1
ATOM 906 O O . ARG B 1 37 ? -6.863 3.375 -0.851 1 98.75 37 ARG B O 1
ATOM 913 N N . LEU B 1 38 ? -5.473 4.449 -2.285 1 98.56 38 LEU B N 1
ATOM 914 C CA . LEU B 1 38 ? -6.07 5.758 -2.027 1 98.56 38 LEU B CA 1
ATOM 915 C C . LEU B 1 38 ? -7.441 5.867 -2.682 1 98.56 38 LEU B C 1
ATOM 917 O O . LEU B 1 38 ? -7.59 5.586 -3.873 1 98.56 38 LEU B O 1
ATOM 921 N N . VAL B 1 39 ? -8.453 6.25 -1.947 1 98.19 39 VAL B N 1
ATOM 922 C CA . VAL B 1 39 ? -9.758 6.633 -2.48 1 98.19 39 VAL B CA 1
ATOM 923 C C . VAL B 1 39 ? -10 8.117 -2.238 1 98.19 39 VAL B C 1
ATOM 925 O O . VAL B 1 39 ? -9.547 8.672 -1.232 1 98.19 39 VAL B O 1
ATOM 928 N N . VAL B 1 40 ? -10.664 8.727 -3.205 1 98.31 40 VAL B N 1
ATOM 929 C CA . VAL B 1 40 ? -10.883 10.172 -3.131 1 98.31 40 VAL B CA 1
ATOM 930 C C . VAL B 1 40 ? -12.352 10.492 -3.404 1 98.31 40 VAL B C 1
ATOM 932 O O . VAL B 1 40 ? -13.039 9.734 -4.098 1 98.31 40 VAL B O 1
ATOM 935 N N . VAL B 1 41 ? -12.734 11.594 -2.865 1 97.56 41 VAL B N 1
ATOM 936 C CA . VAL B 1 41 ? -14.125 12.008 -3.057 1 97.56 41 VAL B CA 1
ATOM 937 C C . VAL B 1 41 ? -14.328 12.477 -4.496 1 97.56 41 VAL B C 1
ATOM 939 O O . VAL B 1 41 ? -13.523 13.25 -5.023 1 97.56 41 VAL B O 1
ATOM 942 N N . ASP B 1 42 ? -15.414 11.969 -5.121 1 96.69 42 ASP B N 1
ATOM 943 C CA . ASP B 1 42 ? -15.734 12.422 -6.473 1 96.69 42 ASP B CA 1
ATOM 944 C C . ASP B 1 42 ? -16.766 13.547 -6.449 1 96.69 42 ASP B C 1
ATOM 946 O O . ASP B 1 42 ? -17.031 14.133 -5.398 1 96.69 42 ASP B O 1
ATOM 950 N N . ARG B 1 43 ? -17.25 14.031 -7.551 1 96.81 43 ARG B N 1
ATOM 951 C CA . ARG B 1 43 ? -18.172 15.164 -7.684 1 96.81 43 ARG B CA 1
ATOM 952 C C . ARG B 1 43 ? -19.484 14.891 -6.965 1 96.81 43 ARG B C 1
ATOM 954 O O . ARG B 1 43 ? -20.188 15.82 -6.555 1 96.81 43 ARG B O 1
ATOM 961 N N . ASP B 1 44 ? -19.875 13.625 -6.84 1 96.88 44 ASP B N 1
ATOM 962 C CA . ASP B 1 44 ? -21.125 13.227 -6.207 1 96.88 44 ASP B CA 1
ATOM 963 C C . ASP B 1 44 ? -20.938 13.047 -4.699 1 96.88 44 ASP B C 1
ATOM 965 O O . ASP B 1 44 ? -21.891 12.734 -3.988 1 96.88 44 ASP B O 1
ATOM 969 N N . GLY B 1 45 ? -19.719 13.227 -4.262 1 95 45 GLY B N 1
ATOM 970 C CA . GLY B 1 45 ? -19.453 13.117 -2.834 1 95 45 GLY B CA 1
ATOM 971 C C . GLY B 1 45 ? -19.109 11.711 -2.398 1 95 45 GLY B C 1
ATOM 972 O O . GLY B 1 45 ? -19 11.43 -1.201 1 95 45 GLY B O 1
ATOM 973 N N . ASP B 1 46 ? -18.906 10.805 -3.396 1 95.69 46 ASP B N 1
ATOM 974 C CA . ASP B 1 46 ? -18.578 9.414 -3.09 1 95.69 46 ASP B CA 1
ATOM 975 C C . ASP B 1 46 ? -17.078 9.18 -3.154 1 95.69 46 ASP B C 1
ATOM 977 O O . ASP B 1 46 ? -16.391 9.773 -3.988 1 95.69 46 ASP B O 1
ATOM 981 N N . PHE B 1 47 ? -16.594 8.359 -2.162 1 96.38 47 PHE B N 1
ATOM 982 C CA . PHE B 1 47 ? -15.18 7.977 -2.246 1 96.38 47 PHE B CA 1
ATOM 983 C C . PHE B 1 47 ? -14.969 6.941 -3.344 1 96.38 47 PHE B C 1
ATOM 985 O O . PHE B 1 47 ? -15.609 5.887 -3.34 1 96.38 47 PHE B O 1
ATOM 992 N N . VAL B 1 48 ? -14.102 7.297 -4.281 1 96.88 48 VAL B N 1
ATOM 993 C CA . VAL B 1 48 ? -13.844 6.426 -5.422 1 96.88 48 VAL B CA 1
ATOM 994 C C . VAL B 1 48 ? -12.359 6.066 -5.473 1 96.88 48 VAL B C 1
ATOM 996 O O . VAL B 1 48 ? -11.5 6.887 -5.141 1 96.88 48 VAL B O 1
ATOM 999 N N . PRO B 1 49 ? -12.109 4.812 -5.883 1 97 49 PRO B N 1
ATOM 1000 C CA . PRO B 1 49 ? -10.711 4.383 -5.914 1 97 49 PRO B CA 1
ATOM 1001 C C . PRO B 1 49 ? -9.891 5.105 -6.984 1 97 49 PRO B C 1
ATOM 1003 O O . PRO B 1 49 ? -10.414 5.41 -8.062 1 97 49 PRO B O 1
ATOM 1006 N N . THR B 1 50 ? -8.555 5.344 -6.711 1 97.5 50 THR B N 1
ATOM 1007 C CA . THR B 1 50 ? -7.59 5.852 -7.676 1 97.5 50 THR B CA 1
ATOM 1008 C C . THR B 1 50 ? -6.66 4.738 -8.148 1 97.5 50 THR B C 1
ATOM 1010 O O . THR B 1 50 ? -6.809 3.584 -7.742 1 97.5 50 THR B O 1
ATOM 1013 N N . ARG B 1 51 ? -5.766 5.164 -9 1 96.06 51 ARG B N 1
ATOM 1014 C CA . ARG B 1 51 ? -4.727 4.227 -9.414 1 96.06 51 ARG B CA 1
ATOM 1015 C C . ARG B 1 51 ? -3.627 4.121 -8.367 1 96.06 51 ARG B C 1
ATOM 1017 O O . ARG B 1 51 ? -2.744 3.268 -8.469 1 96.06 51 ARG B O 1
ATOM 1024 N N . GLN B 1 52 ? -3.656 4.922 -7.371 1 98.12 52 GLN B N 1
ATOM 1025 C CA . GLN B 1 52 ? -2.627 4.953 -6.336 1 98.12 52 GLN B CA 1
ATOM 1026 C C . GLN B 1 52 ? -2.865 3.867 -5.289 1 98.12 52 GLN B C 1
ATOM 1028 O O . GLN B 1 52 ? -3.533 4.105 -4.281 1 98.12 52 GLN B O 1
ATOM 1033 N N . GLY B 1 53 ? -2.324 2.775 -5.52 1 98.56 53 GLY B N 1
ATOM 1034 C CA . GLY B 1 53 ? -2.445 1.616 -4.648 1 98.56 53 GLY B CA 1
ATOM 1035 C C . GLY B 1 53 ? -1.783 0.373 -5.211 1 98.56 53 GLY B C 1
ATOM 1036 O O . GLY B 1 53 ? -1.181 0.419 -6.285 1 98.56 53 GLY B O 1
ATOM 1037 N N . ILE B 1 54 ? -1.849 -0.706 -4.395 1 98.38 54 ILE B N 1
ATOM 1038 C CA . ILE B 1 54 ? -1.29 -1.979 -4.84 1 98.38 54 ILE B CA 1
ATOM 1039 C C . ILE B 1 54 ? -2.156 -3.127 -4.328 1 98.38 54 ILE B C 1
ATOM 1041 O O . ILE B 1 54 ? -2.775 -3.021 -3.268 1 98.38 54 ILE B O 1
ATOM 1045 N N . SER B 1 55 ? -2.232 -4.102 -5.164 1 97.62 55 SER B N 1
ATOM 1046 C CA . SER B 1 55 ? -2.848 -5.363 -4.773 1 97.62 55 SER B CA 1
ATOM 1047 C C . SER B 1 55 ? -1.799 -6.367 -4.305 1 97.62 55 SER B C 1
ATOM 1049 O O . SER B 1 55 ? -0.765 -6.543 -4.953 1 97.62 55 SER B O 1
ATOM 1051 N N . ILE B 1 56 ? -2.119 -7.027 -3.244 1 98.38 56 ILE B N 1
ATOM 1052 C CA . ILE B 1 56 ? -1.148 -7.906 -2.602 1 98.38 56 ILE B CA 1
ATOM 1053 C C . ILE B 1 56 ? -1.711 -9.32 -2.518 1 98.38 56 ILE B C 1
ATOM 1055 O O . ILE B 1 56 ? -2.805 -9.531 -1.988 1 98.38 56 ILE B O 1
ATOM 1059 N N . ARG B 1 57 ? -0.981 -10.266 -3.041 1 96.94 57 ARG B N 1
ATOM 1060 C CA . ARG B 1 57 ? -1.337 -11.664 -2.795 1 96.94 57 ARG B CA 1
ATOM 1061 C C . ARG B 1 57 ? -1.219 -12 -1.313 1 96.94 57 ARG B C 1
ATOM 1063 O O . ARG B 1 57 ? -0.291 -11.555 -0.639 1 96.94 57 ARG B O 1
ATOM 1070 N N . PRO B 1 58 ? -2.111 -12.883 -0.847 1 95.62 58 PRO B N 1
ATOM 1071 C CA . PRO B 1 58 ? -2.117 -13.195 0.583 1 95.62 58 PRO B CA 1
ATOM 1072 C C . PRO B 1 58 ? -0.769 -13.719 1.077 1 95.62 58 PRO B C 1
ATOM 1074 O O . PRO B 1 58 ? -0.364 -13.422 2.203 1 95.62 58 PRO B O 1
ATOM 1077 N N . GLU B 1 59 ? -0.1 -14.469 0.246 1 96.62 59 GLU B N 1
ATOM 1078 C CA . GLU B 1 59 ? 1.147 -15.094 0.676 1 96.62 59 GLU B CA 1
ATOM 1079 C C . GLU B 1 59 ? 2.244 -14.055 0.883 1 96.62 59 GLU B C 1
ATOM 1081 O O . GLU B 1 59 ? 3.264 -14.336 1.514 1 96.62 59 GLU B O 1
ATOM 1086 N N . LEU B 1 60 ? 2.045 -12.828 0.355 1 98.38 60 LEU B N 1
ATOM 1087 C CA . LEU B 1 60 ? 3.057 -11.781 0.461 1 98.38 60 LEU B CA 1
ATOM 1088 C C . LEU B 1 60 ? 2.707 -10.797 1.573 1 98.38 60 LEU B C 1
ATOM 1090 O O . LEU B 1 60 ? 3.535 -9.969 1.956 1 98.38 60 LEU B O 1
ATOM 1094 N N . LEU B 1 61 ? 1.527 -10.867 2.137 1 98.25 61 LEU B N 1
ATOM 1095 C CA . LEU B 1 61 ? 1.008 -9.844 3.039 1 98.25 61 LEU B CA 1
ATOM 1096 C C . LEU B 1 61 ? 1.874 -9.734 4.289 1 98.25 61 LEU B C 1
ATOM 1098 O O . LEU B 1 61 ? 2.156 -8.633 4.758 1 98.25 61 LEU B O 1
ATOM 1102 N N . ALA B 1 62 ? 2.285 -10.891 4.789 1 98.12 62 ALA B N 1
ATOM 1103 C CA . ALA B 1 62 ? 3.102 -10.891 6 1 98.12 62 ALA B CA 1
ATOM 1104 C C . ALA B 1 62 ? 4.406 -10.133 5.781 1 98.12 62 ALA B C 1
ATOM 1106 O O . ALA B 1 62 ? 4.848 -9.375 6.652 1 98.12 62 ALA B O 1
ATOM 1107 N N . GLN B 1 63 ? 5.035 -10.328 4.637 1 98.75 63 GLN B N 1
ATOM 1108 C CA . GLN B 1 63 ? 6.293 -9.648 4.332 1 98.75 63 GLN B CA 1
ATOM 1109 C C . GLN B 1 63 ? 6.082 -8.148 4.168 1 98.75 63 GLN B C 1
ATOM 1111 O O . GLN B 1 63 ? 6.934 -7.352 4.574 1 98.75 63 GLN B O 1
ATOM 1116 N N . VAL B 1 64 ? 5.004 -7.773 3.584 1 98.81 64 VAL B N 1
ATOM 1117 C CA . VAL B 1 64 ? 4.691 -6.355 3.434 1 98.81 64 VAL B CA 1
ATOM 1118 C C . VAL B 1 64 ? 4.512 -5.715 4.809 1 98.81 64 VAL B C 1
ATOM 1120 O O . VAL B 1 64 ? 5.086 -4.664 5.09 1 98.81 64 VAL B O 1
ATOM 1123 N N . ILE B 1 65 ? 3.738 -6.367 5.66 1 98.62 65 ILE B N 1
ATOM 1124 C CA . ILE B 1 65 ? 3.482 -5.852 7 1 98.62 65 ILE B CA 1
ATOM 1125 C C . ILE B 1 65 ? 4.801 -5.719 7.762 1 98.62 65 ILE B C 1
ATOM 1127 O O . ILE B 1 65 ? 5.039 -4.707 8.422 1 98.62 65 ILE B O 1
ATOM 1131 N N . GLN B 1 66 ? 5.629 -6.75 7.652 1 98.5 66 GLN B N 1
ATOM 1132 C CA . GLN B 1 66 ? 6.934 -6.684 8.297 1 98.5 66 GLN B CA 1
ATOM 1133 C C . GLN B 1 66 ? 7.742 -5.496 7.789 1 98.5 66 GLN B C 1
ATOM 1135 O O . GLN B 1 66 ? 8.422 -4.816 8.562 1 98.5 66 GLN B O 1
ATOM 1140 N N . GLY B 1 67 ? 7.777 -5.293 6.453 1 98.5 67 GLY B N 1
ATOM 1141 C CA . GLY B 1 67 ? 8.461 -4.145 5.879 1 98.5 67 GLY B CA 1
ATOM 1142 C C . GLY B 1 67 ? 7.953 -2.818 6.406 1 98.5 67 GLY B C 1
ATOM 1143 O O . GLY B 1 67 ? 8.742 -1.913 6.691 1 98.5 67 GLY B O 1
ATOM 1144 N N . LEU B 1 68 ? 6.664 -2.686 6.566 1 98.56 68 LEU B N 1
ATOM 1145 C CA . LEU B 1 68 ? 6.07 -1.461 7.094 1 98.56 68 LEU B CA 1
ATOM 1146 C C . LEU B 1 68 ? 6.441 -1.259 8.555 1 98.56 68 LEU B C 1
ATOM 1148 O O . LEU B 1 68 ? 6.695 -0.132 8.992 1 98.56 68 LEU B O 1
ATOM 1152 N N . LEU B 1 69 ? 6.469 -2.34 9.305 1 98 69 LEU B N 1
ATOM 1153 C CA . LEU B 1 69 ? 6.871 -2.27 10.711 1 98 69 LEU B CA 1
ATOM 1154 C C . LEU B 1 69 ? 8.32 -1.815 10.836 1 98 69 LEU B C 1
ATOM 1156 O O . LEU B 1 69 ? 8.648 -0.983 11.68 1 98 69 LEU B O 1
ATOM 1160 N N . LEU B 1 70 ? 9.156 -2.354 9.977 1 97.44 70 LEU B N 1
ATOM 1161 C CA . LEU B 1 70 ? 10.555 -1.942 9.961 1 97.44 70 LEU B CA 1
ATOM 1162 C C . LEU B 1 70 ? 10.68 -0.456 9.648 1 97.44 70 LEU B C 1
ATOM 1164 O O . LEU B 1 70 ? 11.508 0.241 10.242 1 97.44 70 LEU B O 1
ATOM 1168 N N . ALA B 1 71 ? 9.898 -0.002 8.734 1 96.94 71 ALA B N 1
ATOM 1169 C CA . ALA B 1 71 ? 9.938 1.401 8.336 1 96.94 71 ALA B CA 1
ATOM 1170 C C . ALA B 1 71 ? 9.516 2.314 9.484 1 96.94 71 ALA B C 1
ATOM 1172 O O . ALA B 1 71 ? 9.914 3.482 9.531 1 96.94 71 ALA B O 1
ATOM 1173 N N . SER B 1 72 ? 8.648 1.849 10.352 1 93.88 72 SER B N 1
ATOM 1174 C CA . SER B 1 72 ? 8.172 2.637 11.484 1 93.88 72 SER B CA 1
ATOM 1175 C C . SER B 1 72 ? 9.273 2.838 12.523 1 93.88 72 SER B C 1
ATOM 1177 O O . SER B 1 72 ? 9.234 3.787 13.305 1 93.88 72 SER B O 1
ATOM 1179 N N . ARG B 1 73 ? 10.266 1.892 12.688 1 84.44 73 ARG B N 1
ATOM 1180 C CA . ARG B 1 73 ? 11.312 1.888 13.711 1 84.44 73 ARG B CA 1
ATOM 1181 C C . ARG B 1 73 ? 12.477 2.783 13.305 1 84.44 73 ARG B C 1
ATOM 1183 O O . ARG B 1 73 ? 13.133 3.377 14.164 1 84.44 73 ARG B O 1
ATOM 1190 N N . GLU B 1 74 ? 12.875 2.672 12.016 1 67.06 74 GLU B N 1
ATOM 1191 C CA . GLU B 1 74 ? 14.086 3.355 11.562 1 67.06 74 GLU B CA 1
ATOM 1192 C C . GLU B 1 74 ? 13.852 4.859 11.43 1 67.06 74 GLU B C 1
ATOM 1194 O O . GLU B 1 74 ? 14.781 5.617 11.156 1 67.06 74 GLU B O 1
ATOM 1199 N N . GLY B 1 75 ? 12.68 5.312 11.57 1 52.78 75 GLY B N 1
ATOM 1200 C CA . GLY B 1 75 ? 12.586 6.762 11.516 1 52.78 75 GLY B CA 1
ATOM 1201 C C . GLY B 1 75 ? 12.836 7.43 12.852 1 52.78 75 GLY B C 1
ATOM 1202 O O . GLY B 1 75 ? 12.789 6.77 13.898 1 52.78 75 GLY B O 1
#

Sequence (150 aa):
MSAYDSGKTIADVQKSATQRIRISHRWYRGRRYVDVRLVVVDRDGDFVPTRQGISIRPELLAQVIQGLLLASREGMSAYDSGKTIADVQKSATQRIRISHRWYRGRRYVDVRLVVVDRDGDFVPTRQGISIRPELLAQVIQGLLLASREG

Foldseek 3Di:
DPPPFPWAWDDWADPDPFKTFTWTWGDDPRFIWIKTFIWGQDPVRDTHTDPGIDIGHPVCVVVVVVVVVVVVPVD/DPPPFPWAWDDWADPDPFKTFTWTWGDDPRFIWIKTFIWGQDPVRDTHTDPGIDIGHPVCVVVVVVVVVVVVPVD

InterPro domains:
  IPR003173 Transcriptional coactivator p15 (PC4), C-terminal [PF02229] (17-66)
  IPR009044 ssDNA-binding transcriptional regulator [G3DSA:2.30.31.10] (3-74)
  IPR009044 ssDNA-binding transcriptional regulator [SSF54447] (16-67)

Secondary structure (DSSP, 8-state):
------PEEEEEEE-SSSEEEEEEEEEETTEEEEEEEEEEE-TTS-EEEEEEEEEE-HHHHHHHHHHHHHHHH--/------PEEEEEEE-SSSEEEEEEEEEETTEEEEEEEEEEE-TTS-EEEEEEEEEE-HHHHHHHHHHHHHHHH--

Organism: Burkholderia pseudomallei (strain K96243) (NCBI:txid272560)

Solvent-accessible surface area (backbone atoms only — not comparable to full-atom values): 8512 Å² total; per-residue (Å²): 126,77,78,72,72,88,42,48,80,66,35,74,44,80,73,52,99,54,33,28,43,35,28,24,39,34,73,54,96,91,37,68,28,42,32,44,28,37,24,32,52,47,96,86,69,45,74,39,80,56,72,28,17,48,76,35,52,63,89,47,43,64,59,50,49,52,34,53,54,52,53,66,64,76,101,124,77,81,70,72,87,41,48,79,65,35,74,45,79,74,51,98,54,34,28,43,35,29,25,40,35,73,54,96,91,37,67,28,41,32,45,29,37,24,33,53,46,96,88,67,45,75,39,80,57,72,30,18,47,77,35,51,64,90,49,44,65,59,51,49,52,34,53,53,52,52,65,65,77,101